Protein 2R2Z (pdb70)

Secondary structure (DSSP, 8-state):
--EEEEETTEEEEE---HHHHHHHHT----------HHHHHHHSSPPPTT---EEEETTEEEEE---TTS--EEEEEE--

Foldseek 3Di:
DQKAADDVQKIKGFQAAPVVVCVVPVDDDDPPDGGLSVFCVQVVHQDDAVDWDWDDDDQKIWIQDGDGSRRTMIMMGGHD

CATH classification: 3.30.465.10

Radius of gyration: 11.67 Å; Cα contacts (8 Å, |Δi|>4): 156; chains: 1; bounding box: 27×25×26 Å

B-factor: mean 15.05, std 7.63, range [7.25, 48.57]

Nearest PDB structures (foldseek):
  2r2z-assembly1_A  TM=1.007E+00  e=1.425E-14  Enterococcus faecalis V583
  2r8d-assembly1_A-2  TM=8.563E-01  e=2.433E-05  Xylella fastidiosa Temecula1
  2pli-assembly2_D-2  TM=8.372E-01  e=2.144E-05  Neisseria meningitidis MC58
  3llb-assembly1_A  TM=8.561E-01  e=4.292E-05  Pseudomonas aeruginosa
  3lae-assembly1_A  TM=8.266E-01  e=3.033E-04  Haemophilus influenzae

Solvent-accessible surface area: 5100 Å² total

InterPro domains:
  IPR000644 CBS domain [PF00571] (219-274)
  IPR000644 CBS domain [PF00571] (289-338)
  IPR000644 CBS domain [PS51371] (221-284)
  IPR000644 CBS domain [PS51371] (287-344)
  IPR002550 CNNM, transmembrane domain [PF01595] (16-202)
  IPR002550 CNNM, transmembrane domain [PS51846] (7-207)
  IPR005170 Transporter-associated domain [PF03471] (354-430)
  IPR005170 Transporter-associated domain [SM01091] (353-433)
  IPR016169 FAD-binding, type PCMH, subdomain 2 [G3DSA:3.30.465.10] (347-435)
  IPR036318 FAD-binding, type PCMH-like superfamily [SSF56176] (351-431)
  IPR044751 Ion transporter-like, CBS domain [cd04590] (216-335)
  IPR046342 CBS domain superfamily [G3DSA:3.10.580.10] (197-346)
  IPR046342 CBS domain superfamily [SSF54631] (204-341)

Structure (mmCIF, N/CA/C/O backbone):
data_2R2Z
#
_entry.id   2R2Z
#
_cell.length_a   39.494
_cell.length_b   39.494
_cell.length_c   101.258
_cell.angle_alpha   90.00
_cell.angle_beta   90.00
_cell.angle_gamma   120.00
#
_symmetry.space_group_name_H-M   'P 65'
#
loop_
_entity.id
_entity.type
_entity.pdbx_description
1 polymer Hemolysin
2 non-polymer 'ZINC ION'
3 water water
#
loop_
_atom_site.group_PDB
_atom_site.id
_atom_site.type_symbol
_atom_site.label_atom_id
_atom_site.label_alt_id
_atom_site.label_comp_id
_atom_site.label_asym_id
_atom_site.label_entity_id
_atom_site.label_seq_id
_atom_site.pdbx_PDB_ins_code
_atom_site.Cartn_x
_atom_site.Cartn_y
_atom_site.Cartn_z
_atom_site.occupancy
_atom_site.B_iso_or_equiv
_atom_site.auth_seq_id
_atom_site.auth_comp_id
_atom_site.auth_asym_id
_atom_site.auth_atom_id
_atom_site.pdbx_PDB_model_num
ATOM 1 N N . ASN A 1 8 ? 16.144 23.231 10.677 1.00 22.25 5 ASN A N 1
ATOM 2 C CA . ASN A 1 8 ? 16.020 22.818 9.251 1.00 21.47 5 ASN A CA 1
ATOM 3 C C . ASN A 1 8 ? 14.582 22.484 8.853 1.00 19.44 5 ASN A C 1
ATOM 4 O O . ASN A 1 8 ? 13.752 22.098 9.681 1.00 19.61 5 ASN A O 1
ATOM 9 N N . LEU A 1 9 ? 14.291 22.645 7.569 1.00 16.19 6 LEU A N 1
ATOM 10 C CA . LEU A 1 9 ? 12.949 22.423 7.049 1.00 13.81 6 LEU A CA 1
ATOM 11 C C . LEU A 1 9 ? 12.655 20.956 6.804 1.00 12.11 6 LEU A C 1
ATOM 12 O O . LEU A 1 9 ? 11.504 20.582 6.620 1.00 11.24 6 LEU A O 1
ATOM 17 N N . TYR A 1 10 ? 13.696 20.135 6.779 1.00 11.29 7 TYR A N 1
ATOM 18 C CA . TYR A 1 10 ? 13.522 18.696 6.574 1.00 11.19 7 TYR A CA 1
ATOM 19 C C . TYR A 1 10 ? 14.662 17.965 7.229 1.00 11.35 7 TYR A C 1
ATOM 20 O O . TYR A 1 10 ? 15.720 18.547 7.488 1.00 11.52 7 TYR A O 1
ATOM 29 N N . THR A 1 11 ? 14.458 16.677 7.457 1.00 11.67 8 THR A N 1
ATOM 30 C CA . THR A 1 11 ? 15.540 15.809 7.862 1.00 13.30 8 THR A CA 1
ATOM 31 C C . THR A 1 11 ? 15.337 14.439 7.251 1.00 12.43 8 THR A C 1
ATOM 32 O O . THR A 1 11 ? 14.208 13.949 7.109 1.00 12.69 8 THR A O 1
ATOM 36 N N . GLN A 1 12 ? 16.430 13.808 6.867 1.00 11.71 9 GLN A N 1
ATOM 37 C CA . GLN A 1 12 ? 16.382 12.395 6.553 1.00 11.13 9 GLN A CA 1
ATOM 38 C C . GLN A 1 12 ? 16.131 11.577 7.810 1.00 10.22 9 GLN A C 1
ATOM 39 O O . GLN A 1 12 ? 16.517 11.988 8.914 1.00 10.46 9 GLN A O 1
ATOM 45 N N . VAL A 1 13 ? 15.465 10.435 7.630 1.00 9.12 10 VAL A N 1
ATOM 46 C CA . VAL A 1 13 ? 15.379 9.422 8.677 1.00 8.58 10 VAL A CA 1
ATOM 47 C C . VAL A 1 13 ? 15.954 8.073 8.244 1.00 8.46 10 VAL A C 1
ATOM 48 O O . VAL A 1 13 ? 16.420 7.299 9.089 1.00 8.37 10 VAL A O 1
ATOM 52 N N . ALA A 1 14 ? 15.948 7.763 6.950 1.00 8.14 11 ALA A N 1
ATOM 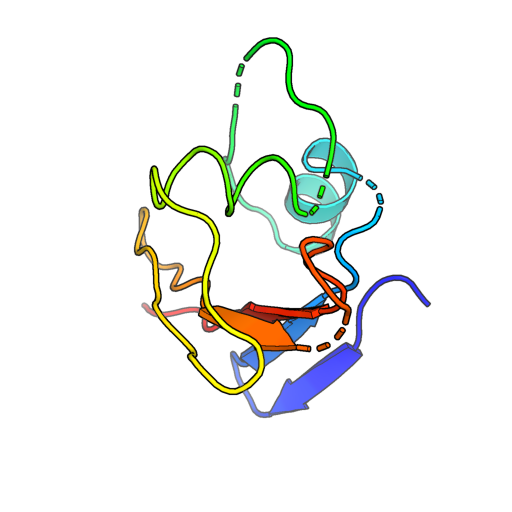53 C CA . ALA A 1 14 ? 16.441 6.476 6.478 1.00 8.38 11 ALA A CA 1
ATOM 54 C C . ALA A 1 14 ? 16.628 6.588 4.980 1.00 8.03 11 ALA A C 1
ATOM 55 O O . ALA A 1 14 ? 16.297 7.612 4.382 1.00 8.49 11 ALA A O 1
ATOM 57 N N . ASP A 1 15 ? 17.163 5.540 4.356 1.00 9.43 12 ASP A N 1
ATOM 58 C CA . ASP A 1 15 ? 17.227 5.541 2.902 1.00 9.82 12 ASP A CA 1
ATOM 59 C C . ASP A 1 15 ? 15.836 5.861 2.346 1.00 9.77 12 ASP A C 1
ATOM 60 O O . ASP A 1 15 ? 14.830 5.252 2.735 1.00 10.30 12 ASP A O 1
ATOM 65 N N . ASN A 1 16 ? 15.773 6.837 1.447 1.00 9.02 13 ASN A N 1
ATOM 66 C CA . ASN A 1 16 ? 14.546 7.165 0.737 1.00 8.81 13 ASN A CA 1
ATOM 67 C C . ASN A 1 16 ? 13.396 7.665 1.602 1.00 9.51 13 ASN A C 1
ATOM 68 O O . ASN A 1 16 ? 12.259 7.688 1.137 1.00 9.85 13 ASN A O 1
ATOM 73 N N . GLU A 1 17 ? 13.696 8.130 2.811 1.00 8.61 14 GLU A N 1
ATOM 74 C CA . GLU A 1 17 ? 12.631 8.539 3.725 1.00 8.71 14 GLU A CA 1
ATOM 75 C C . GLU A 1 17 ? 13.051 9.735 4.553 1.00 8.07 14 GLU A C 1
ATOM 76 O O . GLU A 1 17 ? 14.140 9.748 5.144 1.00 8.20 14 GLU A O 1
ATOM 82 N N . TYR A 1 18 ? 12.153 10.721 4.610 1.00 7.97 15 TYR A N 1
ATOM 83 C CA . TYR A 1 18 ? 12.451 12.029 5.200 1.00 7.25 15 TYR A CA 1
ATOM 84 C C . TYR A 1 18 ? 11.237 12.523 5.966 1.00 7.64 15 TYR A C 1
ATOM 85 O O . TYR A 1 18 ? 10.097 12.113 5.678 1.00 8.80 15 TYR A O 1
ATOM 94 N N . LEU A 1 19 ? 11.477 13.404 6.933 1.00 7.47 16 LEU A N 1
ATOM 95 C CA . LEU A 1 19 ? 10.426 14.182 7.584 1.00 7.59 16 LEU A CA 1
ATOM 96 C C . LEU A 1 19 ? 10.565 15.617 7.113 1.00 8.05 16 LEU A C 1
ATOM 97 O O . LEU A 1 19 ? 11.659 16.175 7.107 1.00 9.73 16 LEU A O 1
ATOM 102 N N . VAL A 1 20 ? 9.450 16.199 6.705 1.00 8.02 17 VAL A N 1
ATOM 103 C CA . VAL A 1 20 ? 9.430 17.538 6.117 1.00 8.27 17 VAL A CA 1
ATOM 104 C C . VAL A 1 20 ? 8.476 18.411 6.917 1.00 8.49 17 VAL A C 1
ATOM 105 O O . VAL A 1 20 ? 7.331 18.018 7.164 1.00 8.94 17 VAL A O 1
ATOM 109 N N . GLN A 1 21 ? 8.943 19.577 7.352 1.00 8.94 18 GLN A N 1
ATOM 110 C CA A GLN A 1 21 ? 8.077 20.512 8.044 0.50 9.04 18 GLN A CA 1
ATOM 111 C CA B GLN A 1 21 ? 8.077 20.532 8.034 0.50 9.26 18 GLN A CA 1
ATOM 112 C C . GLN A 1 21 ? 7.007 21.042 7.092 1.00 9.57 18 GLN A C 1
ATOM 113 O O . GLN A 1 21 ? 7.284 21.363 5.932 1.00 9.30 18 GLN A O 1
ATOM 124 N N . GLY A 1 22 ? 5.781 21.146 7.595 1.00 9.45 19 GLY A N 1
ATOM 125 C CA . GLY A 1 22 ? 4.656 21.669 6.816 1.00 9.16 19 GLY A CA 1
ATOM 126 C C . GLY A 1 22 ? 4.926 23.036 6.201 1.00 8.77 19 GLY A C 1
ATOM 127 O O . GLY A 1 22 ? 4.414 23.355 5.119 1.00 9.13 19 GLY A O 1
ATOM 128 N N . ARG A 1 23 ? 5.713 23.860 6.897 1.00 9.57 20 ARG A N 1
ATOM 129 C CA . ARG A 1 23 ? 6.007 25.199 6.396 1.00 10.83 20 ARG A CA 1
ATOM 130 C C . ARG A 1 23 ? 6.958 25.246 5.202 1.00 9.98 20 ARG A C 1
ATOM 131 O O . ARG A 1 23 ? 7.113 26.304 4.593 1.00 10.94 20 ARG A O 1
ATOM 147 N N . LEU A 1 25 ? 8.289 25.374 1.681 1.00 9.09 22 LEU A N 1
ATOM 148 C CA . LEU A 1 25 ? 7.636 25.727 0.435 1.00 9.00 22 LEU A CA 1
ATOM 149 C C . LEU A 1 25 ? 7.690 24.581 -0.564 1.00 8.93 22 LEU A C 1
ATOM 150 O O . LEU A 1 25 ? 8.689 23.869 -0.641 1.00 9.60 22 LEU A O 1
ATOM 155 N N . ILE A 1 26 ? 6.626 24.413 -1.349 1.00 9.35 23 ILE A N 1
ATOM 156 C CA . ILE A 1 26 ? 6.630 23.431 -2.433 1.00 9.41 23 ILE A CA 1
ATOM 157 C C . ILE A 1 26 ? 7.850 23.655 -3.333 1.00 9.88 23 ILE A C 1
ATOM 158 O O . ILE A 1 26 ? 8.535 22.704 -3.718 1.00 9.19 23 ILE A O 1
ATOM 163 N N . ASP A 1 27 ? 8.121 24.911 -3.686 1.00 9.66 24 ASP A N 1
ATOM 164 C CA . ASP A 1 27 ? 9.263 25.192 -4.552 1.00 11.13 24 ASP A CA 1
ATOM 165 C C . ASP A 1 27 ? 10.602 24.774 -3.913 1.00 11.28 24 ASP A C 1
ATOM 166 O O . ASP A 1 27 ? 11.501 24.284 -4.599 1.00 11.62 24 ASP A O 1
ATOM 171 N N . GLU A 1 28 ? 10.729 24.969 -2.604 1.00 11.46 25 GLU A N 1
ATOM 172 C CA . GLU A 1 28 ? 11.911 24.539 -1.840 1.00 12.56 25 GLU A CA 1
ATOM 173 C C . GLU A 1 28 ? 12.036 23.011 -1.854 1.00 11.30 25 GLU A C 1
ATOM 174 O O . GLU A 1 28 ? 13.117 22.469 -2.071 1.00 11.48 25 GLU A O 1
ATOM 180 N N . PHE A 1 29 ? 10.918 22.333 -1.620 1.00 9.92 26 PHE A N 1
ATOM 181 C CA . PHE A 1 29 ? 10.882 20.878 -1.663 1.00 9.36 26 PHE 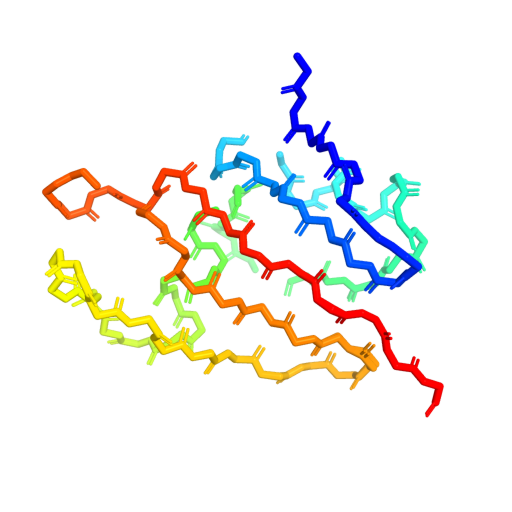A CA 1
ATOM 182 C C . PHE A 1 29 ? 11.372 20.369 -3.027 1.00 8.81 26 PHE A C 1
ATOM 183 O O . PHE A 1 29 ? 12.210 19.476 -3.099 1.00 8.99 26 PHE A O 1
ATOM 191 N N . ASN A 1 30 ? 10.862 20.948 -4.117 1.00 9.00 27 ASN A N 1
ATOM 192 C CA . ASN A 1 30 ? 11.288 20.509 -5.440 1.00 9.41 27 ASN A CA 1
ATOM 193 C C . ASN A 1 30 ? 12.774 20.732 -5.684 1.00 10.48 27 ASN A C 1
ATOM 194 O O . ASN A 1 30 ? 13.440 19.897 -6.282 1.00 10.25 27 ASN A O 1
ATOM 199 N N . GLU A 1 31 ? 13.299 21.852 -5.205 1.00 11.21 28 GLU A N 1
ATOM 200 C CA . GLU A 1 31 ? 14.726 22.139 -5.356 1.00 13.51 28 GLU A CA 1
ATOM 201 C C . GLU A 1 31 ? 15.579 21.118 -4.588 1.00 12.28 28 GLU A C 1
ATOM 202 O O . GLU A 1 31 ? 16.558 20.579 -5.107 1.00 13.39 28 GLU A O 1
ATOM 208 N N . VAL A 1 32 ? 15.210 20.856 -3.343 1.00 11.04 29 VAL A N 1
ATOM 209 C CA . VAL A 1 32 ? 15.971 19.926 -2.502 1.00 11.72 29 VAL A CA 1
ATOM 210 C C . VAL A 1 32 ? 15.910 18.499 -3.018 1.00 11.94 29 VAL A C 1
ATOM 211 O O . VAL A 1 32 ? 16.940 17.820 -3.085 1.00 12.42 29 VAL A O 1
ATOM 215 N N . PHE A 1 33 ? 14.715 18.058 -3.394 1.00 11.19 30 PHE A N 1
ATOM 216 C CA . PHE A 1 33 ? 14.468 16.650 -3.711 1.00 11.67 30 PHE A CA 1
ATOM 217 C C . PHE A 1 33 ? 14.404 16.302 -5.188 1.00 12.70 30 PHE A C 1
ATOM 218 O O . PHE A 1 33 ? 14.232 15.125 -5.528 1.00 14.03 30 PHE A O 1
ATOM 226 N N . GLU A 1 34 ? 14.565 17.301 -6.061 1.00 12.86 31 GLU A N 1
ATOM 227 C CA A GLU A 1 34 ? 14.535 17.061 -7.508 0.50 13.86 31 GLU A CA 1
ATOM 228 C CA B GLU A 1 34 ? 14.509 17.112 -7.524 0.50 14.29 31 GLU A CA 1
ATOM 229 C C . GLU A 1 34 ? 13.189 16.514 -7.976 1.00 13.68 31 GLU A C 1
ATOM 230 O O . GLU A 1 34 ? 13.133 15.580 -8.790 1.00 15.05 31 GLU A O 1
ATOM 241 N N . THR A 1 35 ? 12.119 17.083 -7.463 1.00 12.45 32 THR A N 1
ATOM 242 C CA . THR A 1 35 ? 10.776 16.630 -7.774 1.00 11.69 32 THR A CA 1
ATOM 243 C C . THR A 1 35 ? 10.035 17.693 -8.576 1.00 10.82 32 THR A C 1
ATOM 244 O O . THR A 1 35 ? 10.546 18.805 -8.792 1.00 11.24 32 THR A O 1
ATOM 248 N N A ASP A 1 36 ? 8.814 17.343 -8.969 0.50 10.33 33 ASP A N 1
ATOM 249 N N B ASP A 1 36 ? 8.849 17.343 -9.048 0.50 10.41 33 ASP A N 1
ATOM 250 C CA A ASP A 1 36 ? 8.016 18.131 -9.908 0.50 10.38 33 ASP A CA 1
ATOM 251 C CA B ASP A 1 36 ? 8.066 18.258 -9.873 0.50 10.32 33 ASP A CA 1
ATOM 252 C C A ASP A 1 36 ? 6.614 18.404 -9.380 0.50 9.34 33 ASP A C 1
ATOM 253 C C B ASP A 1 36 ? 6.633 18.328 -9.366 0.50 9.31 33 ASP A C 1
ATOM 254 O O A ASP A 1 36 ? 5.645 18.436 -10.150 0.50 10.25 33 ASP A O 1
ATOM 255 O O B ASP A 1 36 ? 5.677 18.116 -10.113 0.50 10.42 33 ASP A O 1
ATOM 264 N N . LEU A 1 37 ? 6.495 18.626 -8.076 1.00 9.35 34 LEU A N 1
ATOM 265 C CA . LEU A 1 37 ? 5.196 18.971 -7.517 1.00 8.84 34 LEU A CA 1
ATOM 266 C C . LEU A 1 37 ? 4.779 20.370 -7.912 1.00 8.78 34 LEU A C 1
ATOM 267 O O . LEU A 1 37 ? 5.603 21.291 -7.916 1.00 10.07 34 LEU A O 1
ATOM 272 N N . HIS A 1 38 ? 3.503 20.544 -8.232 1.00 9.13 35 HIS A N 1
ATOM 273 C CA . HIS A 1 38 ? 2.967 21.868 -8.537 1.00 10.72 35 HIS A CA 1
ATOM 274 C C . HIS A 1 38 ? 1.528 21.917 -8.089 1.00 11.09 35 HIS A C 1
ATOM 275 O O . HIS A 1 38 ? 0.800 20.934 -8.271 1.00 11.50 35 HIS A O 1
ATOM 290 N N . SER A 1 40 ? -1.520 25.277 -7.852 1.00 15.26 37 SER A N 1
ATOM 291 C CA A SER A 1 40 ? -1.805 26.710 -7.859 0.50 16.55 37 SER A CA 1
ATOM 292 C CA B SER A 1 40 ? -1.831 26.709 -7.875 0.50 16.66 37 SER A CA 1
ATOM 293 C C . SER A 1 40 ? -2.432 27.179 -6.555 1.00 17.00 37 SER A C 1
ATOM 294 O O . SER A 1 40 ? -3.188 26.452 -5.913 1.00 17.17 37 SER A O 1
ATOM 299 N N . ASP A 1 41 ? -2.090 28.412 -6.173 1.00 17.73 38 ASP A N 1
ATOM 300 C CA . ASP A 1 41 ? -2.674 29.091 -5.015 1.00 19.25 38 ASP A CA 1
ATOM 301 C C . ASP A 1 41 ? -2.361 28.441 -3.667 1.00 18.25 38 ASP A C 1
ATOM 302 O O . ASP A 1 41 ? -3.023 28.732 -2.669 1.00 19.07 38 ASP A O 1
ATOM 307 N N . VAL A 1 42 ? -1.360 27.561 -3.651 1.00 16.40 39 VAL A N 1
ATOM 308 C CA . VAL A 1 42 ? -0.914 26.883 -2.438 1.00 14.75 39 VAL A CA 1
ATOM 309 C C . VAL A 1 42 ? 0.595 26.943 -2.485 1.00 13.64 39 VAL A C 1
ATOM 310 O O . VAL A 1 42 ? 1.197 26.638 -3.515 1.00 14.45 39 VAL A O 1
ATOM 314 N N . ASP A 1 43 ? 1.214 27.338 -1.376 1.00 12.13 40 ASP A N 1
ATOM 315 C CA . ASP A 1 43 ? 2.653 27.544 -1.380 1.00 12.17 40 ASP A CA 1
ATOM 316 C C . ASP A 1 43 ? 3.462 26.572 -0.526 1.00 10.15 40 ASP A C 1
ATOM 317 O O . ASP A 1 43 ? 4.635 26.396 -0.803 1.00 10.21 40 ASP A O 1
ATOM 322 N N . THR A 1 44 ? 2.837 25.961 0.480 1.00 10.03 41 THR A N 1
ATOM 323 C CA . THR A 1 44 ? 3.579 25.120 1.419 1.00 9.49 41 THR A CA 1
ATOM 324 C C . THR A 1 44 ? 3.226 23.649 1.275 1.00 8.91 41 THR A C 1
ATOM 325 O O . THR A 1 44 ? 2.178 23.296 0.723 1.00 8.97 41 THR A O 1
ATOM 337 N N . ALA A 1 46 ? 2.458 21.659 3.754 1.00 8.83 43 ALA A N 1
ATOM 338 C CA . ALA A 1 46 ? 1.240 21.414 4.542 1.00 9.48 43 ALA A CA 1
ATOM 339 C C . ALA A 1 46 ? -0.020 21.663 3.706 1.00 9.58 43 ALA A C 1
ATOM 340 O O . ALA A 1 46 ? -0.954 20.854 3.691 1.00 9.95 43 ALA A O 1
ATOM 342 N N . GLY A 1 47 ? -0.058 22.802 3.019 1.00 9.30 44 GLY A N 1
ATOM 343 C CA . GLY A 1 47 ? -1.196 23.142 2.177 1.00 9.54 44 GLY A CA 1
ATOM 344 C C . GLY A 1 47 ? -1.332 22.136 1.054 1.00 9.10 44 GLY A C 1
ATOM 345 O O . GLY A 1 47 ? -2.441 21.736 0.699 1.00 9.21 44 GLY A O 1
ATOM 346 N N . TYR A 1 48 ? -0.206 21.716 0.481 1.00 8.73 45 TYR A N 1
ATOM 347 C CA . TYR A 1 48 ? -0.212 20.745 -0.605 1.00 8.46 45 TYR A CA 1
ATOM 348 C C . TYR A 1 48 ? -0.895 19.447 -0.167 1.00 8.57 45 TYR A C 1
ATOM 349 O O . TYR A 1 48 ? -1.823 18.960 -0.826 1.00 8.37 45 TYR A O 1
ATOM 358 N N . LEU A 1 49 ? -0.433 18.872 0.930 1.00 8.14 46 LEU A N 1
ATOM 359 C CA . LEU A 1 49 ? -0.944 17.568 1.323 1.00 8.48 46 LEU A CA 1
ATOM 360 C C . LEU A 1 49 ? -2.393 17.642 1.787 1.00 8.70 46 LEU A C 1
ATOM 361 O O . LEU A 1 49 ? -3.190 16.778 1.440 1.00 8.55 46 LEU A O 1
ATOM 366 N N A ILE A 1 50 ? -2.728 18.664 2.568 0.50 8.57 47 ILE A N 1
ATOM 367 N N B ILE A 1 50 ? -2.754 18.656 2.566 0.50 8.79 47 ILE A N 1
ATOM 368 C CA A ILE A 1 50 ? -4.107 18.840 3.010 0.50 9.87 47 ILE A CA 1
ATOM 369 C CA B ILE A 1 50 ? -4.148 18.744 3.002 0.50 10.47 47 ILE A CA 1
ATOM 370 C C A ILE A 1 50 ? -5.050 18.934 1.805 0.50 9.76 47 ILE A C 1
ATOM 371 C C B ILE A 1 50 ? -5.097 18.958 1.807 0.50 10.04 47 ILE A C 1
ATOM 372 O O A ILE A 1 50 ? -6.071 18.246 1.751 0.50 10.58 47 ILE A O 1
ATOM 373 O O B ILE A 1 50 ? -6.183 18.381 1.764 0.50 11.09 47 ILE A O 1
ATOM 382 N N . THR A 1 51 ? -4.676 19.753 0.823 1.00 9.96 48 THR A N 1
ATOM 383 C CA . THR A 1 51 ? -5.488 19.936 -0.378 1.00 11.27 48 THR A CA 1
ATOM 384 C C . THR A 1 51 ? -5.613 18.612 -1.128 1.00 11.01 48 THR A C 1
ATOM 385 O O . THR A 1 51 ? -6.704 18.236 -1.537 1.00 11.87 48 THR A O 1
ATOM 389 N N . ALA A 1 52 ? -4.502 17.899 -1.301 1.00 9.60 49 ALA A N 1
ATOM 390 C CA . ALA A 1 52 ? -4.515 16.648 -2.052 1.00 10.58 49 ALA A CA 1
ATOM 391 C C . ALA A 1 52 ? -5.356 15.579 -1.360 1.00 10.75 49 ALA A C 1
ATOM 392 O O . ALA A 1 52 ? -6.068 14.822 -2.028 1.00 11.42 49 ALA A O 1
ATOM 394 N N . LEU A 1 53 ? -5.279 15.501 -0.034 1.00 10.39 50 LEU A N 1
ATOM 395 C CA . LEU A 1 53 ? -6.075 14.531 0.732 1.00 11.85 50 LEU A CA 1
ATOM 396 C C . LEU A 1 53 ? -7.561 14.847 0.652 1.00 12.94 50 LEU A C 1
ATOM 397 O O . LEU A 1 53 ? -8.397 13.938 0.620 1.00 14.39 50 LEU A O 1
ATOM 402 N N . GLY A 1 54 ? -7.880 16.135 0.652 1.00 13.42 51 GLY A N 1
ATOM 403 C CA . GLY A 1 54 ? -9.258 16.608 0.573 1.00 15.03 51 GLY A CA 1
ATOM 404 C C . GLY A 1 54 ? -9.980 16.686 1.907 1.00 15.45 51 GLY A C 1
ATOM 405 O O . GLY A 1 54 ? -11.114 17.163 1.968 1.00 16.67 51 GLY A O 1
ATOM 406 N N . THR A 1 55 ? -9.325 16.215 2.969 1.00 15.81 52 THR A N 1
ATOM 407 C CA . THR A 1 55 ? -9.905 16.192 4.315 1.00 16.65 52 THR A CA 1
ATOM 408 C C . THR A 1 55 ? -8.764 16.374 5.304 1.00 16.32 52 THR A C 1
ATOM 409 O O . THR A 1 55 ? -7.672 15.861 5.088 1.00 16.93 52 THR A O 1
ATOM 413 N N . ILE A 1 56 ? -9.021 17.105 6.388 1.00 15.38 53 ILE A N 1
ATOM 414 C CA . ILE A 1 56 ? -8.014 17.312 7.438 1.00 15.55 53 ILE A CA 1
ATOM 415 C C . ILE A 1 56 ? -8.013 16.087 8.358 1.00 14.89 53 ILE A C 1
ATOM 416 O O . ILE A 1 56 ? -9.047 15.727 8.909 1.00 15.65 53 ILE A O 1
ATOM 421 N N . PRO A 1 57 ? -6.858 15.415 8.492 1.00 14.24 54 PRO A N 1
ATOM 422 C CA . PRO A 1 57 ? -6.767 14.257 9.376 1.00 13.81 54 PRO A CA 1
ATOM 423 C C . PRO A 1 57 ? -6.961 14.639 10.855 1.00 13.31 54 PRO A C 1
ATOM 424 O O . PRO A 1 57 ? -6.536 15.730 11.254 1.00 13.16 54 PRO A O 1
ATOM 428 N N . ASP A 1 58 ? -7.564 13.731 11.632 1.00 13.46 55 ASP A N 1
ATOM 429 C CA . ASP A 1 58 ? -7.619 13.773 13.120 1.00 13.90 55 ASP A CA 1
ATOM 430 C C . ASP A 1 58 ? -6.185 13.685 13.654 1.00 13.69 55 ASP A C 1
ATOM 431 O O . ASP A 1 58 ? -5.307 13.089 12.996 1.00 12.41 55 ASP A O 1
ATOM 436 N N . GLU A 1 59 ? -5.911 14.290 14.808 1.00 13.63 56 GLU A N 1
ATOM 437 C CA . GLU A 1 59 ? -4.622 14.061 15.451 1.00 12.23 56 GLU A CA 1
ATOM 438 C C . GLU A 1 59 ? -4.461 12.559 15.642 1.00 12.30 56 GLU A C 1
ATOM 439 O O . GLU A 1 59 ? -5.396 11.877 16.097 1.00 13.54 56 GLU A O 1
ATOM 445 N N . GLY A 1 60 ? -3.300 12.043 15.251 1.00 12.73 57 GLY A N 1
ATOM 446 C CA . GLY A 1 60 ? -2.999 10.628 15.358 1.00 13.40 57 GLY A CA 1
ATOM 447 C C . GLY A 1 60 ? -3.356 9.824 14.119 1.00 13.16 57 GLY A C 1
ATOM 448 O O . GLY A 1 60 ? -2.960 8.671 14.013 1.00 15.06 57 GLY A O 1
ATOM 449 N N . GLU A 1 61 ? -4.104 10.428 13.196 1.00 12.29 58 GLU A N 1
ATOM 450 C CA . GLU A 1 61 ? -4.469 9.749 11.946 1.00 12.35 58 GLU A CA 1
ATOM 451 C C . GLU A 1 61 ? -3.455 10.111 10.877 1.00 11.57 58 GLU A C 1
ATOM 452 O O . GLU A 1 61 ? -3.125 11.301 10.709 1.00 12.40 58 GLU A O 1
ATOM 458 N N . LYS A 1 62 ? -2.985 9.107 10.140 1.00 10.96 59 LYS A N 1
ATOM 459 C CA . LYS A 1 62 ? -1.838 9.290 9.241 1.00 10.29 59 LYS A CA 1
ATOM 460 C C . LYS A 1 62 ? -2.134 8.826 7.810 1.00 10.45 59 LYS A C 1
ATOM 461 O O . LYS A 1 62 ? -1.519 7.881 7.301 1.00 10.78 59 LYS A O 1
ATOM 467 N N . PRO A 1 63 ? -3.064 9.51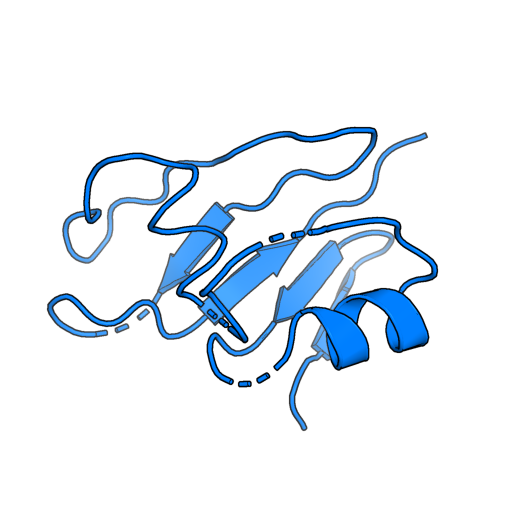2 7.131 1.00 10.01 60 PRO A N 1
ATOM 468 C CA . PRO A 1 63 ? -3.345 9.161 5.749 1.00 10.12 60 PRO A CA 1
ATOM 469 C C . PRO A 1 63 ? -2.203 9.583 4.838 1.00 9.23 60 PRO A C 1
ATOM 470 O O . PRO A 1 63 ? -1.381 10.433 5.202 1.00 9.23 60 PRO A O 1
ATOM 474 N N . SER A 1 64 ? -2.198 9.015 3.638 1.00 9.38 61 SER A N 1
ATOM 475 C CA A SER A 1 64 ? -1.163 9.321 2.672 0.50 9.66 61 SER A CA 1
ATOM 476 C CA B SER A 1 64 ? -1.157 9.246 2.650 0.50 9.12 61 SER A CA 1
ATOM 477 C C . SER A 1 64 ? -1.735 9.670 1.309 1.00 9.12 61 SER A C 1
ATOM 478 O O . SER A 1 64 ? -2.890 9.357 0.974 1.00 9.53 61 SER A O 1
ATOM 483 N N . PHE A 1 65 ? -0.912 10.355 0.527 1.00 8.74 62 PHE A N 1
ATOM 484 C CA . PHE A 1 65 ? -1.201 10.717 -0.851 1.00 8.86 62 PHE A CA 1
ATOM 485 C C . PHE A 1 65 ? 0.023 10.335 -1.666 1.00 8.87 62 PHE A C 1
ATOM 486 O O . PHE A 1 65 ? 1.152 10.708 -1.324 1.00 9.25 62 PHE A O 1
ATOM 494 N N . GLU A 1 66 ? -0.209 9.603 -2.746 1.00 8.99 63 GLU A N 1
ATOM 495 C CA A GLU A 1 66 ? 0.878 9.204 -3.626 0.50 9.49 63 GLU A CA 1
ATOM 496 C CA B GLU A 1 66 ? 0.856 9.170 -3.656 0.50 10.44 63 GLU A CA 1
ATOM 497 C C . GLU A 1 66 ? 0.819 10.021 -4.908 1.00 9.35 63 GLU A C 1
ATOM 498 O O . GLU A 1 66 ? -0.267 10.304 -5.426 1.00 10.01 63 GLU A O 1
ATOM 509 N N . VAL A 1 67 ? 1.987 10.407 -5.414 1.00 9.22 64 VAL A N 1
ATOM 510 C CA . VAL A 1 67 ? 2.085 11.181 -6.640 1.00 10.32 64 VAL A CA 1
ATOM 511 C C . VAL A 1 67 ? 3.445 10.855 -7.252 1.00 10.67 64 VAL A C 1
ATOM 512 O O . VAL A 1 67 ? 4.469 10.991 -6.594 1.00 10.46 64 VAL A O 1
ATOM 516 N N . GLY A 1 68 ? 3.461 10.379 -8.495 1.00 13.24 65 GLY A N 1
ATOM 517 C CA . GLY A 1 68 ? 4.717 9.974 -9.118 1.00 15.57 65 GLY A CA 1
ATOM 518 C C . GLY A 1 68 ? 5.391 8.910 -8.280 1.00 15.78 65 GLY A C 1
ATOM 519 O O . GLY A 1 68 ? 4.770 7.938 -7.875 1.00 17.34 65 GLY A O 1
ATOM 520 N N A ASN A 1 69 ? 6.677 9.042 -7.980 0.50 15.54 66 ASN A N 1
ATOM 521 N N B ASN A 1 69 ? 6.660 9.192 -8.019 0.50 15.71 66 ASN A N 1
ATOM 522 C CA A ASN A 1 69 ? 7.314 8.013 -7.144 0.50 14.65 66 ASN A CA 1
ATOM 523 C CA B ASN A 1 69 ? 7.539 8.337 -7.273 0.50 14.87 66 ASN A CA 1
ATOM 524 C C A ASN A 1 69 ? 7.378 8.388 -5.665 0.50 13.53 66 ASN A C 1
ATOM 525 C C B ASN A 1 69 ? 7.625 8.736 -5.810 0.50 13.40 66 ASN A C 1
ATOM 526 O O A ASN A 1 69 ? 8.137 7.798 -4.896 0.50 13.47 66 ASN A O 1
ATOM 527 O O B ASN A 1 69 ? 8.636 8.451 -5.160 0.50 12.97 66 ASN A O 1
ATOM 536 N N . ILE A 1 70 ? 6.575 9.373 -5.275 1.00 11.93 67 ILE A N 1
ATOM 537 C CA A ILE A 1 70 ? 6.559 9.900 -3.911 0.50 11.04 67 ILE A CA 1
ATOM 538 C CA B ILE A 1 70 ? 6.610 9.715 -3.862 0.50 10.85 67 ILE A CA 1
ATOM 539 C C . ILE A 1 70 ? 5.304 9.440 -3.157 1.00 10.37 67 ILE A C 1
ATOM 540 O O . ILE A 1 70 ? 4.214 9.410 -3.747 1.00 10.62 67 ILE A O 1
ATOM 549 N N . LYS A 1 71 ? 5.463 9.148 -1.874 1.00 9.24 68 LYS A N 1
ATOM 550 C CA . LYS A 1 71 ? 4.326 8.996 -0.992 1.00 8.82 68 LYS A CA 1
ATOM 551 C C . LYS A 1 71 ? 4.478 10.010 0.135 1.00 8.10 68 LYS A C 1
ATOM 552 O O . LYS A 1 71 ? 5.520 10.058 0.804 1.00 9.27 68 LYS A O 1
ATOM 558 N N . LEU A 1 72 ? 3.436 10.819 0.333 1.00 7.38 69 LEU A N 1
ATOM 559 C CA . LEU A 1 72 ? 3.407 11.849 1.379 1.00 7.79 69 LEU A CA 1
ATOM 560 C C . LEU A 1 72 ? 2.414 11.413 2.447 1.00 8.08 69 LEU A C 1
ATOM 561 O O . LEU A 1 72 ? 1.267 11.118 2.121 1.00 9.61 69 LEU A O 1
ATOM 566 N N . THR A 1 73 ? 2.848 11.392 3.694 1.00 8.01 70 THR A N 1
ATOM 567 C CA . THR A 1 73 ? 1.986 10.964 4.790 1.00 8.14 70 THR A CA 1
ATOM 568 C C . THR A 1 73 ? 1.869 12.089 5.791 1.00 8.01 70 THR A C 1
ATOM 569 O O . THR A 1 73 ? 2.842 12.780 6.082 1.00 8.54 70 THR A O 1
ATOM 573 N N . ALA A 1 74 ? 0.677 12.285 6.343 1.00 8.22 71 ALA A N 1
ATOM 574 C CA . ALA A 1 74 ? 0.483 13.282 7.380 1.00 9.67 71 ALA A CA 1
ATOM 575 C C . ALA A 1 74 ? 0.991 12.681 8.680 1.00 10.23 71 ALA A C 1
ATOM 576 O O . ALA A 1 74 ? 0.269 11.910 9.337 1.00 11.69 71 ALA A O 1
ATOM 578 N N . GLU A 1 75 ? 2.209 13.040 9.074 1.00 9.49 72 GLU A N 1
ATOM 579 C CA . GLU A 1 75 ? 2.860 12.390 10.200 1.00 10.90 72 GLU A CA 1
ATOM 580 C C . GLU A 1 75 ? 2.464 12.967 11.546 1.00 10.42 72 GLU A C 1
ATOM 581 O O . GLU A 1 75 ? 2.326 12.229 12.516 1.00 10.79 72 GLU A O 1
ATOM 587 N N . GLU A 1 76 ? 2.320 14.291 11.609 1.00 9.70 73 GLU A N 1
ATOM 588 C CA . GLU A 1 76 ? 1.993 14.966 12.863 1.00 10.01 73 GLU A CA 1
ATOM 589 C C . GLU A 1 76 ? 1.078 16.131 12.614 1.00 9.71 73 GLU A C 1
ATOM 590 O O . GLU A 1 76 ? 1.440 17.070 11.889 1.00 9.71 73 GLU A O 1
ATOM 604 N N . GLU A 1 78 ? -1.111 19.218 14.587 1.00 11.39 75 GLU A N 1
ATOM 605 C CA A GLU A 1 78 ? -1.298 20.007 15.805 0.50 11.65 75 GLU A CA 1
ATOM 606 C CA B GLU A 1 78 ? -1.293 20.008 15.799 0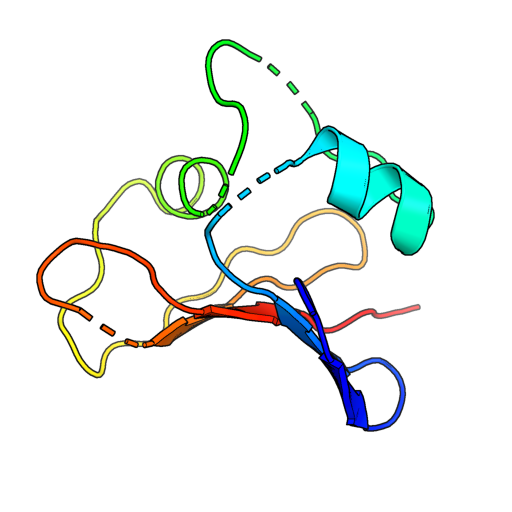.50 11.85 75 GLU A CA 1
ATOM 607 C C . GLU A 1 78 ? -2.630 20.709 15.627 1.00 11.57 75 GLU A C 1
ATOM 608 O O . GLU A 1 78 ? -2.720 21.719 14.928 1.00 11.25 75 GLU A O 1
ATOM 619 N N . GLY A 1 79 ? -3.665 20.147 16.237 1.00 11.55 76 GLY A N 1
ATOM 620 C CA . GLY A 1 79 ? -5.031 20.556 15.897 1.00 11.78 76 GLY A CA 1
ATOM 621 C C . GLY A 1 79 ? -5.219 20.301 14.412 1.00 12.15 76 GLY A C 1
ATOM 622 O O . GLY A 1 79 ? -4.844 19.230 13.902 1.00 12.75 76 GLY A O 1
ATOM 623 N N . THR A 1 80 ? -5.720 21.296 13.696 1.00 11.95 77 THR A N 1
ATOM 624 C CA . THR A 1 80 ? -5.929 21.127 12.270 1.00 13.58 77 THR A CA 1
ATOM 625 C C . THR A 1 80 ? -4.729 21.539 11.423 1.00 12.77 77 THR A C 1
ATOM 626 O O . THR A 1 80 ? -4.805 21.474 10.193 1.00 13.45 77 THR A O 1
ATOM 630 N N . ARG A 1 81 ? -3.632 21.943 12.065 1.00 11.79 78 ARG A N 1
ATOM 631 C CA . ARG A 1 81 ? -2.414 22.249 11.339 1.00 11.85 78 ARG A CA 1
ATOM 632 C C . ARG A 1 81 ? -1.589 20.995 11.068 1.00 10.93 78 ARG A C 1
ATOM 633 O O . ARG A 1 81 ? -1.308 20.210 11.984 1.00 10.88 78 ARG A O 1
ATOM 641 N N . LEU A 1 82 ? -1.201 20.811 9.810 1.00 10.50 79 LEU A N 1
ATOM 642 C CA . LEU A 1 82 ? -0.285 19.741 9.454 1.00 10.54 79 LEU A CA 1
ATOM 643 C C . LEU A 1 82 ? 1.136 20.198 9.730 1.00 10.10 79 LEU A C 1
ATOM 644 O O . LEU A 1 82 ? 1.691 21.024 9.001 1.00 10.71 79 LEU A O 1
ATOM 649 N N . LEU A 1 83 ? 1.703 19.696 10.802 1.00 9.88 80 LEU A N 1
ATOM 650 C CA A LEU A 1 83 ? 3.017 20.110 11.294 0.50 10.42 80 LEU A CA 1
ATOM 651 C CA B LEU A 1 83 ? 2.997 20.142 11.245 0.50 9.85 80 LEU A CA 1
ATOM 652 C C . LEU A 1 83 ? 4.169 19.453 10.519 1.00 9.66 80 LEU A C 1
ATOM 653 O O . LEU A 1 83 ? 5.125 20.108 10.214 1.00 9.49 80 LEU A O 1
ATOM 662 N N . VAL A 1 84 ? 4.064 18.131 10.367 1.00 8.67 81 VAL A N 1
ATOM 663 C CA . VAL A 1 84 ? 5.172 17.361 9.793 1.00 8.92 81 VAL A CA 1
ATOM 664 C C . VAL A 1 84 ? 4.617 16.336 8.826 1.00 8.38 81 VAL A C 1
ATOM 665 O O . VAL A 1 84 ? 3.648 15.625 9.146 1.00 9.05 81 VAL A O 1
ATOM 669 N N . LEU A 1 85 ? 5.255 16.257 7.660 1.00 7.90 82 LEU A N 1
ATOM 670 C CA . LEU A 1 85 ? 4.956 15.228 6.660 1.00 8.11 82 LEU A CA 1
ATOM 671 C C . LEU A 1 85 ? 6.044 14.180 6.691 1.00 8.05 82 LEU A C 1
ATOM 672 O O . LEU A 1 85 ? 7.202 14.509 6.900 1.00 9.33 82 LEU A O 1
ATOM 677 N N . ARG A 1 86 ? 5.688 12.932 6.438 1.00 7.37 83 ARG A N 1
ATOM 678 C CA . ARG A 1 86 ? 6.676 11.926 6.110 1.00 8.51 83 ARG A CA 1
ATOM 679 C C . ARG A 1 86 ? 6.676 11.751 4.601 1.00 8.00 83 ARG A C 1
ATOM 680 O O . ARG A 1 86 ? 5.619 11.752 3.976 1.00 9.31 83 ARG A O 1
ATOM 688 N N . VAL A 1 87 ? 7.863 11.645 4.019 1.00 7.66 84 VAL A N 1
ATOM 689 C CA . VAL A 1 87 ? 7.993 11.464 2.589 1.00 8.91 84 VAL A CA 1
ATOM 690 C C . VAL A 1 87 ? 8.816 10.226 2.290 1.00 8.18 84 VAL 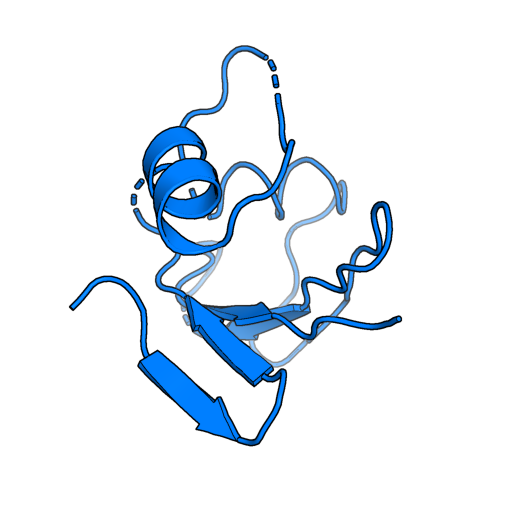A C 1
ATOM 691 O O . VAL A 1 87 ? 9.923 10.081 2.820 1.00 9.11 84 VAL A O 1
ATOM 695 N N . HIS A 1 88 ? 8.249 9.312 1.495 1.00 8.46 85 HIS A N 1
ATOM 696 C CA A HIS A 1 88 ? 9.022 8.207 0.975 0.50 9.05 85 HIS A CA 1
ATOM 697 C CA B HIS A 1 88 ? 8.934 8.108 0.969 0.50 8.94 85 HIS A CA 1
ATOM 698 C C . HIS A 1 88 ? 9.175 8.3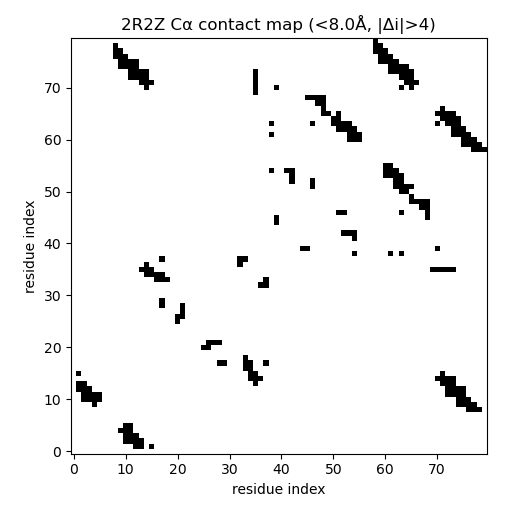22 -0.528 1.00 8.89 85 HIS A C 1
ATOM 699 O O . HIS A 1 88 ? 8.242 8.680 -1.251 1.00 9.58 85 HIS A O 1
ATOM 712 N N . PHE A 1 89 ? 10.381 8.035 -1.001 1.00 9.58 86 PHE A N 1
ATOM 713 C CA . PHE A 1 89 ? 10.692 8.015 -2.426 1.00 10.87 86 PHE A CA 1
ATOM 714 C C . PHE A 1 89 ? 10.840 6.591 -2.924 1.00 12.64 86 PHE A C 1
ATOM 715 O O . PHE A 1 89 ? 11.498 5.777 -2.293 1.00 13.01 86 PHE A O 1
ATOM 723 N N . TYR A 1 90 ? 10.197 6.295 -4.045 1.00 15.60 87 TYR A N 1
ATOM 724 C CA . TYR A 1 90 ? 10.279 4.977 -4.676 1.00 19.20 87 TYR A CA 1
ATOM 725 C C . TYR A 1 90 ? 10.978 5.046 -6.029 1.00 21.79 87 TYR A C 1
ATOM 726 O O . TYR A 1 90 ? 11.235 6.128 -6.558 1.00 23.00 87 TYR A O 1
ATOM 735 N N . ASP A 1 91 ? 11.299 3.878 -6.575 1.00 24.40 88 ASP A N 1
ATOM 736 C CA . ASP A 1 91 ? 11.876 3.770 -7.910 1.00 26.80 88 ASP A CA 1
ATOM 737 C C . ASP A 1 91 ? 10.783 3.408 -8.904 1.00 27.10 88 ASP A C 1
ATOM 738 O O . ASP A 1 91 ? 9.919 2.580 -8.608 1.00 29.16 88 ASP A O 1
#

Organism: Enterococcus faecalis (strain ATCC 700802 / V583) (NCBI:txid226185)

Sequence (80 aa):
NLYTQVADNEYLVQQGRLIDEFNEVFEETDDLHSSDVDTAGYLIITALGTIPDEGEKPSSFEEVGNNIIKLTAEEEEGTRLLLVLRVHHFYD

=== Feature glossary ===
Feature key, reading from the visual/contextual features back to the raw sequence:

Rendered structure images. Six rendered views show the 3D structure from the faces of a cube — i.e. along ±x, ±y, ±z. Rendering representation is drawn randomly per protein from cartoon (secondary-structure ribbons), sticks (b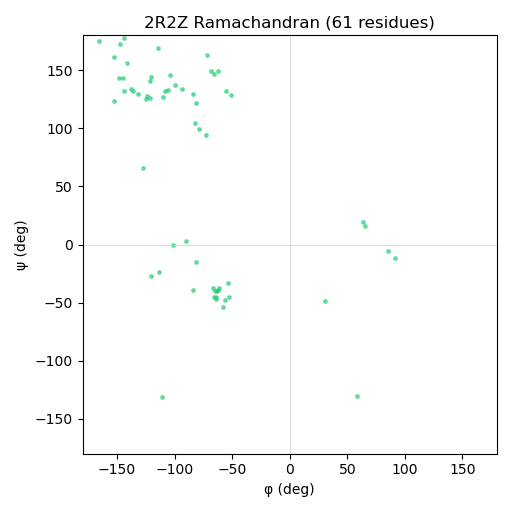ackbone bonds), or molecular surface; coloring is either N→C rainbow (blue at the N-terminus through red at the C-terminus) or one color per chain.

Contact-map, Ramachandran, and PAE plots. The contact map is a binary N×N matrix image: pixel (i, j) is dark where Cα_i and Cα_j are within 8 Å and |i−j|>4. Because the |i−j|>4 filter removes local helical contacts, off-diagonal stripes parallel to the main diagonal indicate parallel β-sheets; stripes perpendicular to it indicate antiparallel β-sheets. The Ramachandran plot scatters every residue's (φ, ψ) pair against the sterically allowed regions. The PAE heatmap renders the predicted-aligned-error matrix.

InterPro / GO / CATH / organism. Database cross-references. InterPro integrates a dozen domain/family signature databases into unified entries with residue-range hits. GO terms attach function/process/location labels with evidence codes. CATH codes position the fold in a four-level structural taxonomy. Organism is the NCBI-taxonomy species name.

Nearest PDB structures. The Foldseek neighbor list gives the closest experimentally determined structures in the PDB, ranked by structural alignment. TM-score near 1 means near-identical fold; near 0.3 means only rough topology match. This is how one finds what a novel AlphaFold prediction most resembles in the solved-structure universe.

Predicted aligned error. PAE(i, j) answers: if I align the predicted and true structures on residue i, how far off (in Å) do I expect residue j to be? A block-diagonal PAE matrix with low values on the blocks and high values off-diagonal is the signature of a multi-domain protein with confidently predicted domains but uncertain inter-domain orientation.

Solvent-accessible surface area. Accessible surface area quantifies burial. A residue with SASA near zero is packed into the hydrophobic core; one with SASA >100 Å² sits on the surface. Computed here via the Shrake–Rupley numerical algorithm with a 1.4 Å probe.

B-factor. B-factor (Debye–Waller factor) reflects atomic displacement in the crystal lattice. It is an experimental observable (units Å²), not a prediction; low values mean the atom is pinned down, high values mean it moves or is heterogeneous across the crystal.

pLDDT. For AlphaFold models, the B-factor field carries pLDDT — the model's own estimate of local accuracy on a 0–100 scale. Regions with pLDDT<50 should be treated as essentially unmodeled; they often correspond to intrinsically disordered segments.

Backbone torsions (φ/ψ). φ (phi) and ψ (psi) are the two rotatable backbone dihedrals per residue: φ is the C(i-1)–N–Cα–C torsion, ψ is the N–Cα–C–N(i+1) torsion, both in degrees on (−180°, 180°]. α-helical residues cluster near (−60°, −45°); β-strand residues near (−120°, +130°). A Ramachandran plot is simply a scatter of (φ, ψ) for every residue.

Radius of gyration, Cα contacts, bounding box. Radius of gyration (Rg) is the root-mean-square distance of Cα atoms from their centroid — a single number for overall s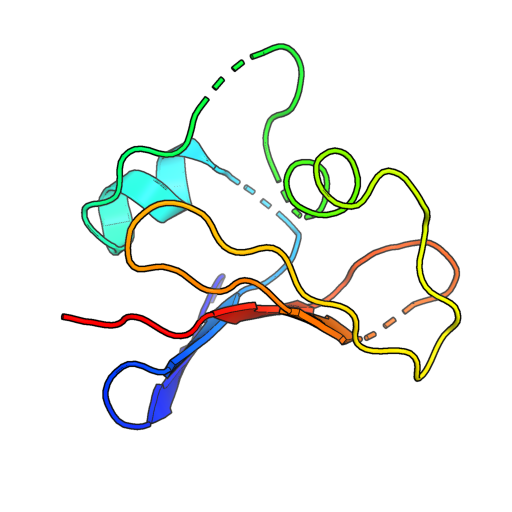ize and compactness. A globular domain of N residues has Rg ≈ 2.2·N^0.38 Å; an extended or disordered chain has a much larger Rg. The Cα contact count is the number of residue pairs whose Cα atoms are within 8 Å and are more than four positions apart in sequence — a standard proxy for tertiary packing density. The bounding box is the smallest axis-aligned box enclosing all Cα atoms.

Secondary structure (3-state, P-SEA). Three-state secondary structure (P-SEA) collapses the eight DSSP classes into helix (a), strand (b), and coil (c). P-SEA assigns these from Cα geometry alone — distances and angles — without requiring backbone oxygens, so it works on any Cα trace.

Secondary structure (8-state, DSSP). DSSP 8-state secondary structure assigns each residue one of H (α-helix), G (3₁₀-helix), I (π-helix), E (extended β-strand), B (isolated β-bridge), T (hydrogen-bonded turn), S (bend), or '-' (coil). The assignment is computed from backbone hydrogen-bond geometry via the Kabsch–Sander algorithm.

Foldseek 3Di. A 3Di character summarizes, for each residue, the relative orientation of the Cα frame of its nearest spatial neighbor. Because it encodes fold topology rather than chemistry, 3Di alignments detect remote structural similarity that sequence alignment misses.

mmCIF coordinates. The mmCIF block holds the 3D Cartesian coordinates of each backbone atom (N, Cα, C, O) in ångströms. mmCIF is the PDB's canonical archive format — a tagged-loop text representation of the atomic model.

Sequence. Sequence gives the chain of amino acids in standard one-letter code (A=alanine, C=cysteine, …, Y=tyrosine), read N→C. It is the only feature that is directly encoded by the gene; all structural features are derived from the folded form of this sequence.